Protein AF-A0A383AV22-F1 (afdb_monomer)

Organism: NCBI:txid408172

Structure (mmCIF, N/CA/C/O backbone):
data_AF-A0A383AV22-F1
#
_entry.id   AF-A0A383AV22-F1
#
loop_
_atom_site.group_PDB
_atom_site.id
_atom_site.type_symbol
_atom_site.label_atom_id
_atom_site.label_alt_id
_atom_site.label_comp_id
_atom_site.label_asym_id
_atom_site.label_entity_id
_atom_site.label_seq_id
_atom_site.pdbx_PDB_ins_code
_atom_site.Cartn_x
_atom_site.Cartn_y
_atom_site.Cartn_z
_atom_site.occupancy
_atom_site.B_iso_or_equiv
_atom_site.auth_seq_id
_atom_site.auth_comp_id
_atom_site.auth_asym_id
_atom_site.auth_atom_id
_atom_site.pdbx_PDB_model_num
ATOM 1 N N . MET A 1 1 ? -17.689 4.387 7.930 1.00 87.00 1 MET A N 1
ATOM 2 C CA . MET A 1 1 ? -16.453 5.115 7.568 1.00 87.00 1 MET A CA 1
ATOM 3 C C . MET A 1 1 ? -15.293 4.140 7.685 1.00 87.00 1 MET A C 1
ATOM 5 O O . MET A 1 1 ? -15.310 3.357 8.625 1.00 87.00 1 MET A O 1
ATOM 9 N N . ILE A 1 2 ? -14.362 4.125 6.729 1.00 94.12 2 ILE A N 1
ATOM 10 C CA . ILE A 1 2 ? -13.152 3.291 6.816 1.00 94.12 2 ILE A CA 1
ATOM 11 C C . ILE A 1 2 ? -12.123 4.047 7.656 1.00 94.12 2 ILE A C 1
ATOM 13 O O . ILE A 1 2 ? -11.878 5.223 7.388 1.00 94.12 2 ILE A O 1
ATOM 17 N N . TYR A 1 3 ? -11.534 3.388 8.651 1.00 95.75 3 TYR A N 1
ATOM 18 C CA . TYR A 1 3 ? -10.495 3.969 9.499 1.00 95.75 3 TYR A CA 1
ATOM 19 C C . TYR A 1 3 ? -9.142 3.315 9.208 1.00 95.75 3 TYR A C 1
ATOM 21 O O . TYR A 1 3 ? -8.891 2.187 9.624 1.00 95.75 3 TYR A O 1
ATOM 29 N N . PHE A 1 4 ? -8.279 3.997 8.452 1.00 96.81 4 PHE A N 1
ATOM 30 C CA . PHE A 1 4 ? -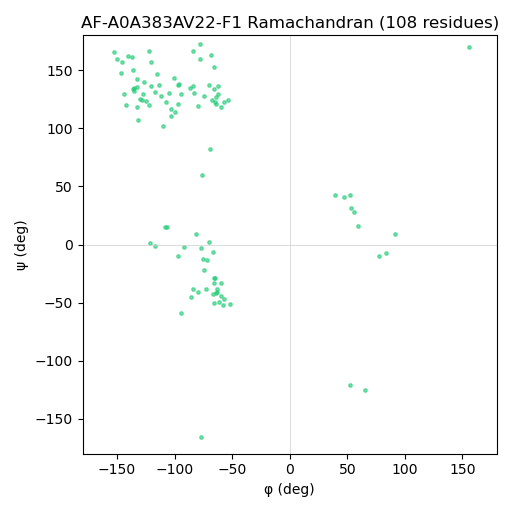6.956 3.480 8.093 1.00 96.81 4 PHE A CA 1
ATOM 31 C C . PHE A 1 4 ? -5.995 3.545 9.281 1.00 96.81 4 PHE A C 1
ATOM 33 O O . PHE A 1 4 ? -5.806 4.608 9.867 1.00 96.81 4 PHE A O 1
ATOM 40 N N . LYS A 1 5 ? -5.354 2.419 9.608 1.00 97.00 5 LYS A N 1
ATOM 41 C CA . LYS A 1 5 ? -4.367 2.316 10.690 1.00 97.00 5 LYS A CA 1
ATOM 42 C C . LYS A 1 5 ? -2.954 2.482 10.172 1.00 97.00 5 LYS A C 1
ATOM 44 O O . LYS A 1 5 ? -2.234 3.383 10.596 1.00 97.00 5 LYS A O 1
ATOM 49 N N . ASN A 1 6 ? -2.573 1.613 9.248 1.00 97.88 6 ASN A N 1
ATOM 50 C CA . ASN A 1 6 ? -1.203 1.486 8.796 1.00 97.88 6 ASN A CA 1
ATOM 51 C C . ASN A 1 6 ? -1.173 1.102 7.323 1.00 97.88 6 ASN A C 1
ATOM 53 O O . ASN A 1 6 ? -2.046 0.383 6.832 1.00 97.88 6 ASN A O 1
ATOM 57 N N . ILE A 1 7 ? -0.154 1.572 6.622 1.00 98.19 7 ILE A N 1
ATOM 58 C CA . ILE A 1 7 ? 0.164 1.113 5.281 1.00 98.19 7 ILE A CA 1
ATOM 59 C C . ILE A 1 7 ? 1.660 0.880 5.187 1.00 98.19 7 ILE A C 1
ATOM 61 O O . ILE A 1 7 ? 2.458 1.727 5.586 1.00 98.19 7 ILE A O 1
ATOM 65 N N . ARG A 1 8 ? 2.048 -0.251 4.605 1.00 98.50 8 ARG A N 1
ATOM 66 C CA . ARG A 1 8 ? 3.445 -0.525 4.292 1.00 98.50 8 ARG A CA 1
ATOM 67 C C . ARG A 1 8 ? 3.616 -1.118 2.910 1.00 98.50 8 ARG A C 1
ATOM 69 O O . ARG A 1 8 ? 2.742 -1.820 2.406 1.00 98.50 8 ARG A O 1
ATOM 76 N N . TRP A 1 9 ? 4.752 -0.845 2.288 1.00 98.06 9 TRP A N 1
ATOM 77 C CA . TRP A 1 9 ? 5.071 -1.373 0.967 1.00 98.06 9 TRP A CA 1
ATOM 78 C C . TRP A 1 9 ? 6.567 -1.571 0.760 1.00 98.06 9 TRP A C 1
ATOM 80 O O . TRP A 1 9 ? 7.391 -0.958 1.434 1.00 98.06 9 TRP A O 1
ATOM 90 N N . LYS A 1 10 ? 6.912 -2.409 -0.216 1.00 97.00 10 LYS A N 1
ATOM 91 C CA . LYS A 1 10 ? 8.275 -2.585 -0.730 1.00 97.00 10 LYS A CA 1
ATOM 92 C C . LYS A 1 10 ? 8.253 -2.881 -2.226 1.00 97.00 10 LYS A C 1
ATOM 94 O O . LYS A 1 10 ? 7.256 -3.394 -2.740 1.00 97.00 10 LYS A O 1
ATOM 99 N N . ASN A 1 11 ? 9.363 -2.601 -2.906 1.00 96.88 11 ASN A N 1
ATOM 100 C CA . ASN A 1 11 ? 9.533 -2.764 -4.355 1.00 96.88 11 ASN A CA 1
ATOM 101 C C . ASN A 1 11 ? 8.443 -2.052 -5.182 1.00 96.88 11 ASN A C 1
ATOM 103 O O . ASN A 1 11 ? 8.068 -2.522 -6.254 1.00 96.88 11 ASN A O 1
ATOM 107 N N . LEU A 1 12 ? 7.920 -0.936 -4.667 1.00 96.38 12 LEU A N 1
ATOM 108 C CA . LEU A 1 12 ? 6.935 -0.078 -5.324 1.00 96.38 12 LEU A CA 1
ATOM 109 C C . LEU A 1 12 ? 7.645 1.170 -5.854 1.00 96.38 12 LEU A C 1
ATOM 111 O O . LEU A 1 12 ? 8.155 1.972 -5.065 1.00 96.38 12 LEU A O 1
ATOM 115 N N . LEU A 1 13 ? 7.649 1.364 -7.171 1.00 94.75 13 LEU A N 1
ATOM 116 C CA . LEU A 1 13 ? 8.277 2.501 -7.845 1.00 94.75 13 LEU A CA 1
ATOM 117 C C . LEU A 1 13 ? 9.739 2.669 -7.401 1.00 94.75 13 LEU A C 1
ATOM 119 O O . LEU A 1 13 ? 10.528 1.747 -7.538 1.00 94.75 13 LEU A O 1
ATOM 123 N N . SER A 1 14 ? 10.120 3.811 -6.830 1.00 91.50 14 SER A N 1
ATOM 124 C CA . SER A 1 14 ? 11.487 4.062 -6.363 1.00 91.50 14 SER A CA 1
ATOM 125 C C . SER A 1 14 ? 11.847 3.386 -5.031 1.00 91.50 14 SER A C 1
ATOM 127 O O . SER A 1 14 ? 12.988 3.496 -4.590 1.00 91.50 14 SER A O 1
ATOM 129 N N . THR A 1 15 ? 10.920 2.686 -4.365 1.00 93.00 15 THR A N 1
ATOM 130 C CA . THR A 1 15 ? 11.197 2.049 -3.062 1.00 93.00 15 THR A CA 1
ATOM 131 C C . THR A 1 15 ? 11.855 0.683 -3.211 1.00 93.00 15 THR A C 1
ATOM 133 O O . THR A 1 15 ? 11.455 -0.115 -4.057 1.00 93.00 15 THR A O 1
ATOM 136 N N . GLY A 1 16 ? 12.880 0.418 -2.396 1.00 93.50 16 GLY A N 1
ATOM 137 C CA . GLY A 1 16 ? 13.644 -0.831 -2.430 1.00 93.50 16 GLY A CA 1
ATOM 138 C C . GLY A 1 16 ? 12.933 -2.017 -1.767 1.00 93.50 16 GLY A C 1
ATOM 139 O O . GLY A 1 16 ? 11.744 -1.972 -1.459 1.00 93.50 16 GLY A O 1
ATOM 140 N N . ASN A 1 17 ? 13.685 -3.089 -1.505 1.00 94.81 17 ASN A N 1
ATOM 141 C CA . ASN A 1 17 ? 13.158 -4.347 -0.951 1.00 94.81 17 ASN A CA 1
ATOM 142 C C . ASN A 1 17 ? 12.958 -4.336 0.580 1.00 94.81 17 ASN A C 1
ATOM 144 O O . ASN A 1 17 ? 12.685 -5.373 1.181 1.00 94.81 17 ASN A O 1
ATOM 148 N N . GLN A 1 18 ? 13.090 -3.172 1.211 1.00 94.88 18 GLN A N 1
ATOM 149 C CA . GLN A 1 18 ? 12.758 -2.957 2.617 1.00 94.88 18 GLN A CA 1
ATOM 150 C C . GLN A 1 18 ? 11.390 -2.290 2.715 1.00 94.88 18 GLN A C 1
ATOM 152 O O . GLN A 1 18 ? 11.041 -1.465 1.868 1.00 94.88 18 GLN A O 1
ATOM 157 N N . PHE A 1 19 ? 10.609 -2.661 3.730 1.00 97.31 19 PHE A N 1
ATOM 158 C CA . PHE A 1 19 ? 9.303 -2.049 3.931 1.00 97.31 19 PHE A CA 1
ATOM 159 C C . PHE A 1 19 ? 9.458 -0.583 4.331 1.00 97.31 19 PHE A C 1
ATOM 161 O O . PHE A 1 19 ? 10.110 -0.259 5.317 1.00 97.31 19 PHE A O 1
ATOM 168 N N . THR A 1 20 ? 8.828 0.295 3.558 1.00 95.69 20 THR A N 1
ATOM 169 C CA . THR A 1 20 ? 8.447 1.629 4.020 1.00 95.69 20 THR A CA 1
ATOM 170 C C . THR A 1 20 ? 7.084 1.514 4.681 1.00 95.69 20 THR A C 1
ATOM 172 O O . THR A 1 20 ? 6.203 0.865 4.123 1.00 95.69 20 THR A O 1
ATOM 175 N N . GLU A 1 21 ? 6.912 2.124 5.848 1.00 96.56 21 GLU A N 1
ATOM 176 C CA . GLU A 1 21 ? 5.713 2.004 6.676 1.00 96.56 21 GLU A CA 1
ATOM 177 C C . GLU A 1 21 ? 5.242 3.387 7.133 1.00 96.56 21 GLU A C 1
ATOM 179 O O . GLU A 1 21 ? 6.050 4.232 7.523 1.00 96.56 21 GLU A O 1
ATOM 184 N N . ILE A 1 22 ? 3.933 3.628 7.050 1.00 95.31 22 ILE A N 1
ATOM 185 C CA . ILE A 1 22 ? 3.286 4.866 7.477 1.00 95.31 22 ILE A CA 1
ATOM 186 C C . ILE A 1 22 ? 2.060 4.528 8.313 1.00 95.31 22 ILE A C 1
ATOM 188 O O . ILE A 1 22 ? 1.066 3.997 7.816 1.00 95.31 22 ILE A O 1
ATOM 192 N N . GLN A 1 23 ? 2.101 4.971 9.564 1.00 96.06 23 GLN A N 1
ATOM 193 C CA . GLN A 1 23 ? 0.952 4.955 10.451 1.00 96.06 23 GLN A CA 1
ATOM 194 C C . GLN A 1 23 ? 0.032 6.148 10.145 1.00 96.06 23 GLN A C 1
ATOM 196 O O . GLN A 1 23 ? 0.441 7.302 10.268 1.00 96.06 23 G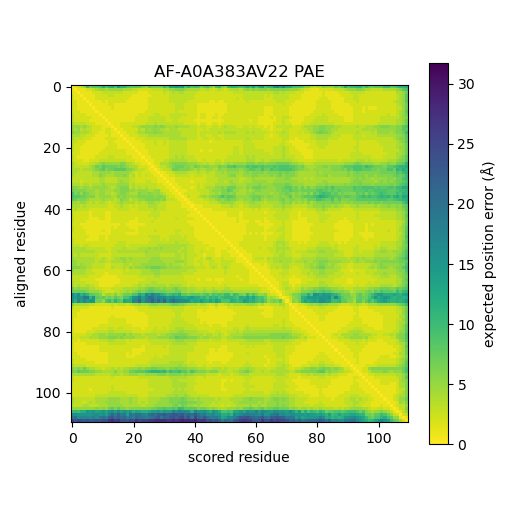LN A O 1
ATOM 201 N N . LEU A 1 24 ? -1.213 5.865 9.765 1.00 95.19 24 LEU A N 1
ATOM 202 C CA . LEU A 1 24 ? -2.214 6.848 9.330 1.00 95.19 24 LEU A CA 1
ATOM 203 C C . LEU A 1 24 ? -3.186 7.263 10.444 1.00 95.19 24 LEU A C 1
ATOM 205 O O . LEU A 1 24 ? -3.920 8.235 10.276 1.00 95.19 24 LEU A O 1
ATOM 209 N N . ASN A 1 25 ? -3.163 6.561 11.581 1.00 94.50 25 ASN A N 1
ATOM 210 C CA . ASN A 1 25 ? -4.055 6.780 12.722 1.00 94.50 25 ASN A CA 1
ATOM 211 C C . ASN A 1 25 ? -3.393 7.453 13.937 1.00 94.50 25 ASN A C 1
ATOM 213 O O . ASN A 1 25 ? -3.957 7.414 15.030 1.00 94.50 25 ASN A O 1
ATOM 217 N N . LYS A 1 26 ? -2.201 8.051 13.789 1.00 92.62 26 LYS A N 1
ATOM 218 C CA . LYS A 1 26 ? -1.577 8.819 14.887 1.00 92.62 26 LYS A CA 1
ATOM 219 C C . LYS A 1 26 ? -2.372 10.078 15.240 1.00 92.62 26 LYS A C 1
ATOM 221 O O . LYS A 1 26 ? -2.320 10.542 16.374 1.00 92.62 26 LYS A O 1
ATOM 226 N N . THR A 1 27 ? -3.073 10.637 14.261 1.00 91.44 27 THR A N 1
ATOM 227 C CA . THR A 1 27 ? -3.848 11.876 14.359 1.00 91.44 27 THR A CA 1
ATOM 228 C C . THR A 1 27 ? -5.149 11.727 13.573 1.00 91.44 27 THR A C 1
ATOM 230 O O . THR A 1 27 ? -5.268 10.861 12.709 1.00 91.44 27 THR A O 1
ATOM 233 N N . SER A 1 28 ? -6.132 12.590 13.845 1.00 88.06 28 SER A N 1
ATOM 234 C CA . SER A 1 28 ? -7.398 12.623 13.092 1.00 88.06 28 SER A CA 1
ATOM 235 C C . SER A 1 28 ? -7.214 13.022 11.623 1.00 88.06 28 SER A C 1
ATOM 237 O O . SER A 1 28 ? -7.977 12.584 10.766 1.00 88.06 28 SER A O 1
ATOM 239 N N . THR A 1 29 ? -6.179 13.814 11.336 1.00 90.62 29 THR A N 1
ATOM 240 C CA . THR A 1 29 ? -5.785 14.236 9.989 1.00 90.62 29 THR A CA 1
ATOM 241 C C . THR A 1 29 ? -4.295 13.982 9.798 1.00 90.62 29 THR A C 1
ATOM 243 O O . THR A 1 29 ? -3.477 14.485 10.572 1.00 90.62 29 THR A O 1
ATOM 246 N N . SER A 1 30 ? -3.935 13.235 8.755 1.00 90.00 30 SER A N 1
ATOM 247 C CA . SER A 1 30 ? -2.543 12.980 8.366 1.00 90.00 30 SER A CA 1
ATOM 248 C C . SER A 1 30 ? -2.145 13.903 7.209 1.00 90.00 30 SER A C 1
ATOM 250 O O . SER A 1 30 ? -2.679 13.775 6.108 1.00 90.00 30 SER A O 1
ATOM 252 N N . LEU A 1 31 ? -1.207 14.830 7.441 1.00 91.81 31 LEU A N 1
ATOM 253 C CA . LEU A 1 31 ? -0.646 15.703 6.402 1.00 91.81 31 LEU A CA 1
ATOM 254 C C . LEU A 1 31 ? 0.684 15.131 5.893 1.00 91.81 31 LEU A C 1
ATOM 256 O O . LEU A 1 31 ? 1.635 14.993 6.658 1.00 91.81 31 LEU A O 1
ATOM 260 N N . ILE A 1 32 ? 0.766 14.837 4.594 1.00 89.38 32 ILE A N 1
ATOM 261 C CA . ILE A 1 32 ? 1.990 14.342 3.946 1.00 89.38 32 ILE A CA 1
ATOM 262 C C . ILE A 1 32 ? 2.641 15.491 3.166 1.00 89.38 32 ILE A C 1
ATOM 264 O O . ILE A 1 32 ? 2.124 15.928 2.138 1.00 89.38 32 ILE A O 1
ATOM 268 N N . VAL A 1 33 ? 3.795 15.958 3.644 1.00 92.06 33 VAL A N 1
ATOM 269 C CA . VAL A 1 33 ? 4.575 17.075 3.080 1.00 92.06 33 VAL A CA 1
ATOM 270 C C . VAL A 1 33 ? 5.983 16.632 2.683 1.00 92.06 33 VAL A C 1
ATOM 272 O O . VAL A 1 33 ? 6.496 15.625 3.161 1.00 92.06 33 VAL A O 1
ATOM 275 N N . GLY A 1 34 ? 6.595 17.370 1.760 1.00 89.75 34 GLY A N 1
ATOM 276 C CA . GLY A 1 34 ? 7.926 17.085 1.223 1.00 89.75 34 GLY A CA 1
ATOM 277 C C . GLY A 1 34 ? 8.114 17.684 -0.167 1.00 89.75 34 GLY A C 1
ATOM 278 O O . GLY A 1 34 ? 7.149 18.128 -0.796 1.00 89.75 34 GLY A O 1
ATOM 279 N N . GLU A 1 35 ? 9.341 17.672 -0.669 1.00 93.38 35 GLU A N 1
ATOM 280 C CA . GLU A 1 35 ? 9.687 18.208 -1.989 1.00 93.38 35 GLU A CA 1
ATOM 281 C C . GLU A 1 35 ? 9.095 17.387 -3.144 1.00 93.38 35 GLU A C 1
ATOM 283 O O . GLU A 1 35 ? 8.631 16.250 -2.989 1.00 93.38 35 GLU A O 1
ATOM 288 N N . ASN A 1 36 ? 9.052 17.965 -4.343 1.00 89.00 36 ASN A N 1
ATOM 289 C CA . ASN A 1 36 ? 8.641 17.217 -5.529 1.00 89.00 36 ASN A CA 1
ATOM 290 C C . ASN A 1 36 ? 9.614 16.063 -5.788 1.00 89.00 36 ASN A C 1
ATOM 292 O O . ASN A 1 36 ? 10.820 16.211 -5.660 1.00 89.00 36 ASN A O 1
ATOM 296 N N . GLY A 1 37 ? 9.072 14.885 -6.105 1.00 84.44 37 GLY A N 1
ATOM 297 C CA . GLY A 1 37 ? 9.871 13.663 -6.235 1.00 84.44 37 GLY A CA 1
ATOM 298 C C . GLY A 1 37 ? 10.155 12.925 -4.919 1.00 84.44 37 GLY A C 1
ATOM 299 O O . GLY A 1 37 ? 10.577 11.777 -4.979 1.00 84.44 37 GLY A O 1
ATOM 300 N N . SER A 1 38 ? 9.816 13.478 -3.745 1.00 86.25 38 SER A N 1
ATOM 301 C CA . SER A 1 38 ? 10.098 12.845 -2.438 1.00 86.25 38 SER A CA 1
ATOM 302 C C . SER A 1 38 ? 9.268 11.590 -2.110 1.00 86.25 38 SER A C 1
ATOM 304 O O . SER A 1 38 ? 9.364 11.049 -1.014 1.00 86.25 38 SER A O 1
ATOM 306 N N . GLY A 1 39 ? 8.405 11.136 -3.026 1.00 86.75 39 GLY A N 1
ATOM 307 C CA . GLY A 1 39 ? 7.576 9.942 -2.826 1.00 86.75 39 GLY A CA 1
ATOM 308 C C . GLY A 1 39 ? 6.188 10.183 -2.219 1.00 86.75 39 GLY A C 1
ATOM 309 O O . GLY A 1 39 ? 5.484 9.216 -1.952 1.00 86.75 39 GLY A O 1
ATOM 310 N N . LYS A 1 40 ? 5.718 11.431 -2.075 1.00 91.81 40 LYS A N 1
ATOM 311 C CA . LYS A 1 40 ? 4.359 11.730 -1.558 1.00 91.81 40 LYS A CA 1
ATOM 312 C C . LYS A 1 40 ? 3.249 10.968 -2.297 1.00 91.81 40 LYS A C 1
ATOM 314 O O . LYS A 1 40 ? 2.448 10.271 -1.686 1.00 91.81 40 LYS A O 1
ATOM 319 N N . SER A 1 41 ? 3.235 11.037 -3.629 1.00 94.12 41 SER A N 1
ATOM 320 C CA . SER A 1 41 ? 2.242 10.313 -4.436 1.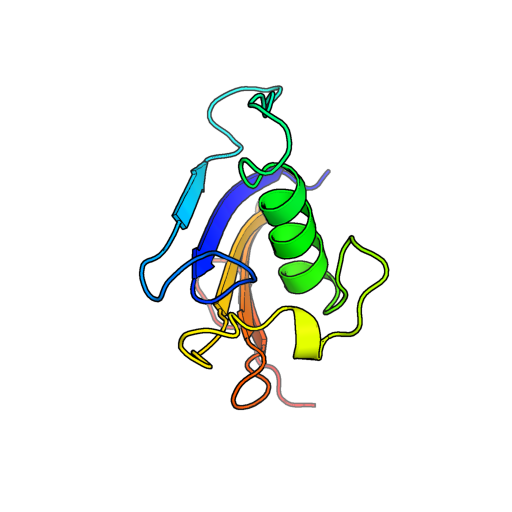00 94.12 41 SER A CA 1
ATOM 321 C C . SER A 1 41 ? 2.478 8.797 -4.460 1.00 94.12 41 SER A C 1
ATOM 323 O O . SER A 1 41 ? 1.576 8.064 -4.834 1.00 94.12 41 SER A O 1
ATOM 325 N N . THR A 1 42 ? 3.643 8.301 -4.021 1.00 95.56 42 THR A N 1
ATOM 326 C CA . THR A 1 42 ? 3.884 6.855 -3.871 1.00 95.56 42 THR A CA 1
ATOM 327 C C . THR A 1 42 ? 2.996 6.253 -2.784 1.00 95.56 42 THR A C 1
ATOM 329 O O . THR A 1 42 ? 2.524 5.137 -2.961 1.00 95.56 42 THR A O 1
ATOM 332 N N . VAL A 1 43 ? 2.682 7.002 -1.720 1.00 95.38 43 VAL A N 1
ATOM 333 C CA . VAL A 1 43 ? 1.702 6.576 -0.703 1.00 95.38 43 VAL A CA 1
ATOM 334 C C . VAL A 1 43 ? 0.309 6.416 -1.321 1.00 95.38 43 VAL A C 1
ATOM 336 O O . VAL A 1 43 ? -0.387 5.444 -1.040 1.00 95.38 43 VAL A O 1
ATOM 339 N N . LEU A 1 44 ? -0.081 7.337 -2.210 1.00 95.50 44 LEU A N 1
ATOM 340 C CA . LEU A 1 44 ? -1.357 7.265 -2.929 1.00 95.50 44 LEU A CA 1
ATOM 341 C C . LEU A 1 44 ? -1.394 6.074 -3.891 1.00 95.50 44 LEU A C 1
ATOM 343 O O . LEU A 1 44 ? -2.387 5.355 -3.927 1.00 95.50 44 LEU A O 1
ATOM 347 N N . ASP A 1 45 ? -0.306 5.814 -4.624 1.00 97.00 45 ASP A N 1
ATOM 348 C CA . ASP A 1 45 ? -0.202 4.614 -5.458 1.00 97.00 45 ASP A CA 1
ATOM 349 C C . ASP A 1 45 ? -0.238 3.328 -4.631 1.00 97.00 45 ASP A C 1
ATOM 351 O O . ASP A 1 45 ? -0.885 2.376 -5.054 1.00 97.00 45 ASP A O 1
ATOM 355 N N . ALA A 1 46 ? 0.384 3.296 -3.448 1.00 97.50 46 ALA A N 1
ATOM 356 C CA . ALA A 1 46 ? 0.297 2.154 -2.544 1.00 97.50 46 ALA A CA 1
ATOM 357 C C . ALA A 1 46 ? -1.157 1.916 -2.099 1.00 97.50 46 ALA A C 1
ATOM 359 O O . ALA A 1 46 ? -1.663 0.804 -2.245 1.00 97.50 46 ALA A O 1
ATOM 360 N N . LEU A 1 47 ? -1.860 2.961 -1.643 1.00 96.94 47 LEU A N 1
ATOM 361 C CA . LEU A 1 47 ? -3.273 2.884 -1.247 1.00 96.94 47 LEU A CA 1
ATOM 362 C C . LEU A 1 47 ? -4.163 2.397 -2.400 1.00 96.94 47 LEU A C 1
ATOM 364 O O . LEU A 1 47 ? -4.907 1.427 -2.246 1.00 96.94 47 LEU A O 1
ATOM 368 N N . CYS A 1 48 ? -4.069 3.036 -3.569 1.00 97.19 48 CYS A N 1
ATOM 369 C CA . CYS A 1 48 ? -4.880 2.679 -4.731 1.00 97.19 48 CYS A CA 1
ATOM 370 C C . CYS A 1 48 ? -4.567 1.270 -5.241 1.00 97.19 48 CYS A C 1
ATOM 372 O O . CYS A 1 48 ? -5.488 0.506 -5.545 1.00 97.19 48 CYS A O 1
ATOM 374 N N . PHE A 1 49 ? -3.288 0.891 -5.296 1.00 97.75 49 PHE A N 1
ATOM 375 C CA . PHE A 1 49 ? -2.900 -0.439 -5.736 1.00 97.75 49 PHE A CA 1
ATOM 376 C C . PHE A 1 49 ? -3.388 -1.496 -4.748 1.00 97.75 49 PHE A C 1
ATOM 378 O O . PHE A 1 49 ? -4.058 -2.437 -5.169 1.00 97.75 49 PHE A O 1
ATOM 385 N N . GLY A 1 50 ? -3.122 -1.331 -3.449 1.00 97.31 50 GLY A N 1
ATOM 386 C CA . GLY A 1 50 ? -3.531 -2.289 -2.424 1.00 97.31 50 GLY A CA 1
ATOM 387 C C . GLY A 1 50 ? -5.042 -2.534 -2.426 1.00 97.31 50 GLY A C 1
ATOM 388 O O . GLY A 1 50 ? -5.472 -3.688 -2.493 1.00 97.31 50 GLY A O 1
ATOM 389 N N . LEU A 1 51 ? -5.848 -1.469 -2.474 1.00 96.44 51 LEU A N 1
ATOM 390 C CA . LEU A 1 51 ? -7.310 -1.567 -2.418 1.00 96.44 51 LEU A CA 1
ATOM 391 C C . LEU A 1 51 ? -7.953 -1.962 -3.756 1.00 96.44 51 LEU A C 1
ATOM 393 O O . LEU A 1 51 ? -8.861 -2.789 -3.771 1.00 96.44 51 LEU A O 1
ATOM 397 N N . PHE A 1 52 ? -7.481 -1.422 -4.883 1.00 95.50 52 PHE A N 1
ATOM 398 C CA . PHE A 1 52 ? -8.201 -1.493 -6.165 1.00 95.50 52 PHE A CA 1
ATOM 399 C C . PHE A 1 52 ? -7.423 -2.171 -7.295 1.00 95.50 52 PHE A C 1
ATOM 401 O O . PHE A 1 52 ? -7.915 -2.241 -8.421 1.00 95.50 52 PHE A O 1
ATOM 408 N N . SER A 1 53 ? -6.206 -2.658 -7.034 1.00 95.00 53 SER A N 1
ATOM 409 C CA . SER A 1 53 ? -5.308 -3.219 -8.052 1.00 95.00 53 SER A CA 1
ATOM 410 C C . SER A 1 53 ? -5.013 -2.250 -9.213 1.00 95.00 53 SER A C 1
ATOM 412 O O . SER A 1 53 ? -4.732 -2.686 -10.336 1.00 95.00 53 SER A O 1
ATOM 414 N N . LYS A 1 54 ? -5.067 -0.937 -8.955 1.00 94.69 54 LYS A N 1
ATOM 415 C CA . LYS A 1 54 ? -4.834 0.126 -9.941 1.00 94.69 54 LYS A CA 1
ATOM 416 C C . LYS A 1 54 ? -3.880 1.186 -9.383 1.00 94.69 54 LYS A C 1
ATOM 418 O O . LYS A 1 54 ? -3.981 1.501 -8.201 1.00 94.69 54 LYS A O 1
ATOM 423 N N . PRO A 1 55 ? -2.977 1.742 -10.203 1.00 94.19 55 PRO A N 1
ATOM 424 C CA . PRO A 1 55 ? -2.179 2.893 -9.800 1.00 94.19 55 PRO A CA 1
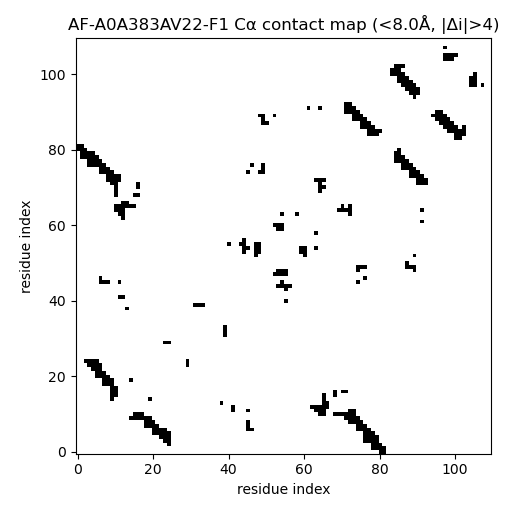ATOM 425 C C . PRO A 1 55 ? -3.070 4.126 -9.596 1.00 94.19 55 PRO A C 1
ATOM 427 O O . PRO A 1 55 ? -4.125 4.258 -10.218 1.00 94.19 55 PRO A O 1
ATOM 430 N N . PHE A 1 56 ? -2.623 5.036 -8.736 1.00 95.81 56 PHE A N 1
ATOM 431 C CA . PHE A 1 56 ? -3.183 6.381 -8.617 1.00 95.81 56 PHE A CA 1
ATOM 432 C C . PHE A 1 56 ? -2.782 7.237 -9.828 1.00 95.81 56 PHE A C 1
ATOM 434 O O . PHE A 1 56 ? -3.572 8.026 -10.347 1.00 95.81 56 PHE A O 1
ATOM 441 N N . ARG A 1 57 ? -1.541 7.069 -10.300 1.00 93.44 57 ARG A N 1
ATOM 442 C CA . ARG A 1 57 ? -1.011 7.758 -11.483 1.00 93.44 57 ARG A CA 1
ATOM 443 C C . ARG A 1 57 ? -1.519 7.115 -12.781 1.00 93.44 57 ARG A C 1
ATOM 445 O O . ARG A 1 57 ? -1.886 5.945 -12.816 1.00 93.44 57 ARG A O 1
ATOM 452 N N . ARG A 1 58 ? -1.465 7.866 -13.889 1.00 93.62 58 ARG A N 1
ATOM 453 C CA . ARG A 1 58 ? -1.789 7.380 -15.248 1.00 93.62 5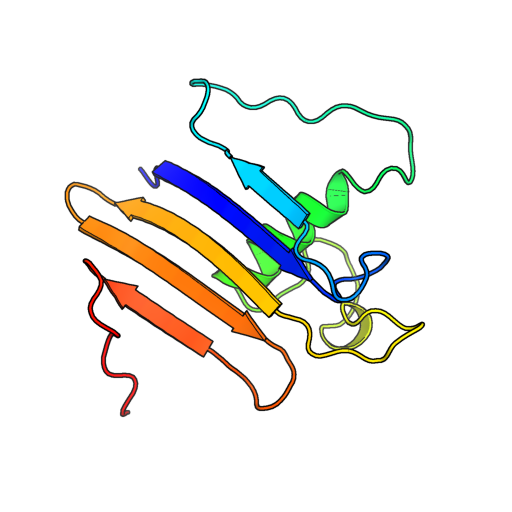8 ARG A CA 1
ATOM 454 C C . ARG A 1 58 ? -0.660 6.518 -15.836 1.00 93.62 58 ARG A C 1
ATOM 456 O O . ARG A 1 58 ? -0.080 6.859 -16.860 1.00 93.62 58 ARG A O 1
ATOM 463 N N . ILE A 1 59 ? -0.339 5.424 -15.159 1.00 94.00 59 ILE A N 1
ATOM 464 C CA . ILE A 1 59 ? 0.609 4.393 -15.595 1.00 94.00 59 ILE A CA 1
ATOM 465 C C . ILE A 1 59 ? -0.107 3.042 -15.630 1.00 94.00 59 ILE A C 1
ATOM 467 O O . ILE A 1 59 ? -1.217 2.908 -15.115 1.00 94.00 59 ILE A O 1
ATOM 471 N N . ASN A 1 60 ? 0.492 2.032 -16.250 1.00 92.62 60 ASN A N 1
ATOM 472 C CA . ASN A 1 60 ? -0.057 0.681 -16.204 1.00 92.62 60 ASN A CA 1
ATOM 473 C C . ASN A 1 60 ? 0.376 -0.058 -14.919 1.00 92.62 60 ASN A C 1
ATOM 475 O O . ASN A 1 60 ? 1.269 0.371 -14.191 1.00 92.62 60 ASN A O 1
ATOM 479 N N . ARG A 1 61 ? -0.278 -1.187 -14.618 1.00 92.50 61 ARG A N 1
ATOM 480 C CA . ARG A 1 61 ? 0.004 -1.977 -13.406 1.00 92.50 61 ARG A CA 1
ATOM 481 C C . ARG A 1 61 ? 1.462 -2.482 -13.333 1.00 92.50 61 ARG A C 1
ATOM 483 O O . ARG A 1 61 ? 2.036 -2.359 -12.256 1.00 92.50 61 ARG A O 1
ATOM 490 N N . PRO A 1 62 ? 2.084 -3.021 -14.402 1.00 92.81 62 PRO A N 1
ATOM 491 C CA . PRO A 1 62 ? 3.491 -3.441 -14.362 1.00 92.81 62 PRO A CA 1
ATOM 492 C C . PRO A 1 62 ? 4.483 -2.319 -14.031 1.00 92.81 62 PRO A C 1
ATOM 494 O O . PRO A 1 62 ? 5.458 -2.563 -13.331 1.00 92.81 62 PRO A O 1
ATOM 497 N N . GLN A 1 63 ? 4.208 -1.083 -14.458 1.00 94.50 63 GLN A N 1
ATOM 498 C CA . GLN A 1 63 ? 5.053 0.085 -14.175 1.00 94.50 63 GLN A CA 1
ATOM 499 C C . GLN A 1 63 ? 5.101 0.483 -12.690 1.00 94.50 63 GLN A C 1
ATOM 501 O O . GLN A 1 63 ? 5.869 1.369 -12.324 1.00 94.50 63 GLN A O 1
ATOM 506 N N . LEU A 1 64 ? 4.305 -0.152 -11.823 1.00 95.75 64 LEU A N 1
ATOM 507 C CA . LEU A 1 64 ? 4.414 0.017 -10.374 1.00 95.75 64 LEU A CA 1
ATOM 508 C C . LEU A 1 64 ? 5.622 -0.712 -9.774 1.00 95.75 64 LEU A C 1
ATOM 510 O O . LEU A 1 64 ? 6.042 -0.351 -8.677 1.00 95.75 64 LEU A O 1
ATOM 514 N N . ILE A 1 65 ? 6.165 -1.730 -10.446 1.00 95.69 65 ILE A N 1
ATOM 515 C CA . ILE A 1 65 ? 7.297 -2.515 -9.940 1.00 95.69 65 ILE A CA 1
ATOM 516 C C . ILE A 1 65 ? 8.557 -1.648 -9.954 1.00 95.69 65 ILE A C 1
ATOM 518 O O . ILE A 1 65 ? 8.808 -0.915 -10.911 1.00 95.69 65 ILE A O 1
ATOM 522 N N . ASN A 1 66 ? 9.357 -1.731 -8.890 1.00 94.94 66 ASN A N 1
ATOM 523 C CA . ASN A 1 66 ? 10.673 -1.106 -8.873 1.00 94.94 66 ASN A CA 1
ATOM 524 C C . ASN A 1 66 ? 11.553 -1.668 -10.002 1.00 94.94 66 ASN A C 1
ATOM 526 O O . ASN A 1 66 ? 11.881 -2.852 -10.021 1.00 94.94 66 ASN A O 1
ATOM 530 N N . SER A 1 67 ? 11.964 -0.795 -10.923 1.00 89.44 67 SER A N 1
ATOM 531 C CA . SER A 1 67 ? 12.711 -1.164 -12.130 1.00 89.44 67 SER A CA 1
ATOM 532 C C . SER A 1 67 ? 14.184 -1.506 -11.890 1.00 89.44 67 SER A C 1
ATOM 534 O O . SER A 1 67 ? 14.839 -2.006 -12.796 1.00 89.44 67 SER A O 1
ATOM 536 N N . ILE A 1 68 ? 14.730 -1.201 -10.710 1.00 88.81 68 ILE A N 1
ATOM 537 C CA . ILE A 1 68 ? 16.137 -1.455 -10.370 1.00 88.81 68 ILE A CA 1
ATOM 538 C C . ILE A 1 68 ? 16.313 -2.896 -9.894 1.00 88.81 68 ILE A C 1
ATOM 540 O O . ILE A 1 68 ? 17.322 -3.525 -10.197 1.00 88.81 68 ILE A O 1
ATOM 544 N N . ASN A 1 69 ? 15.350 -3.416 -9.130 1.00 83.44 69 ASN A N 1
ATOM 545 C CA . ASN A 1 69 ? 15.469 -4.730 -8.499 1.00 83.44 69 ASN A CA 1
ATOM 546 C C . ASN A 1 69 ? 14.433 -5.762 -8.965 1.00 83.44 69 ASN A C 1
ATOM 548 O O . ASN A 1 69 ? 14.475 -6.889 -8.471 1.00 83.44 69 ASN A O 1
ATOM 552 N N . ASP A 1 70 ? 13.517 -5.372 -9.862 1.00 72.44 70 ASP A N 1
ATOM 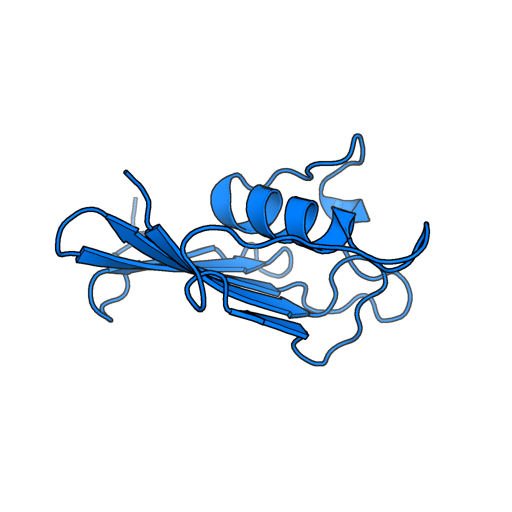553 C CA . ASP A 1 70 ? 12.396 -6.177 -10.379 1.00 72.44 70 ASP A CA 1
ATOM 554 C C . ASP A 1 70 ? 11.742 -7.048 -9.287 1.00 72.44 70 ASP A C 1
ATOM 556 O O . ASP A 1 70 ? 11.510 -8.259 -9.402 1.00 72.44 70 ASP A O 1
ATOM 560 N N . GLY A 1 71 ? 11.576 -6.418 -8.123 1.00 82.31 71 GLY A N 1
ATOM 561 C CA . GLY A 1 71 ? 11.360 -7.115 -6.872 1.00 82.31 71 GLY A CA 1
ATOM 562 C C . GLY A 1 71 ? 9.935 -7.628 -6.698 1.00 82.31 71 GLY A C 1
ATOM 563 O O . GLY A 1 71 ? 8.999 -7.309 -7.431 1.00 82.31 71 GLY A O 1
ATOM 564 N N . GLY A 1 72 ? 9.732 -8.411 -5.637 1.00 92.94 72 GLY A N 1
ATOM 565 C CA . GLY A 1 72 ? 8.399 -8.813 -5.193 1.00 92.94 72 GLY A CA 1
ATOM 566 C C . GLY A 1 72 ? 7.634 -7.622 -4.619 1.00 92.94 72 GLY A C 1
ATOM 567 O O . GLY A 1 72 ? 7.646 -7.439 -3.400 1.00 92.94 72 GLY A O 1
ATOM 568 N N . LEU A 1 73 ? 7.019 -6.812 -5.491 1.00 97.12 73 LEU A N 1
ATOM 569 C CA . LEU A 1 73 ? 6.137 -5.712 -5.104 1.00 97.12 73 LEU A CA 1
ATOM 570 C C . LEU A 1 73 ? 5.055 -6.240 -4.176 1.00 97.12 73 LEU A C 1
ATOM 572 O O . LEU A 1 73 ? 4.332 -7.178 -4.527 1.00 97.12 73 LEU A O 1
ATOM 576 N N . LEU A 1 74 ? 4.963 -5.620 -3.006 1.00 97.88 74 LEU A N 1
ATOM 577 C CA . LEU A 1 74 ? 4.013 -5.974 -1.968 1.00 97.88 74 LEU A CA 1
ATOM 578 C C . LEU A 1 74 ? 3.553 -4.705 -1.263 1.00 97.88 74 LEU A C 1
ATOM 580 O O . LEU A 1 74 ? 4.383 -3.912 -0.823 1.00 97.88 74 LEU A O 1
ATOM 584 N N . VAL A 1 75 ? 2.240 -4.550 -1.153 1.00 98.50 75 VAL A N 1
ATOM 585 C CA . VAL A 1 75 ? 1.573 -3.534 -0.342 1.00 98.50 75 VAL A CA 1
ATOM 586 C C . VAL A 1 75 ? 0.694 -4.238 0.680 1.00 98.50 75 VAL A C 1
ATOM 588 O O . VAL A 1 75 ? -0.012 -5.187 0.339 1.00 98.50 75 VAL A O 1
ATOM 591 N N . GLU A 1 76 ? 0.731 -3.760 1.91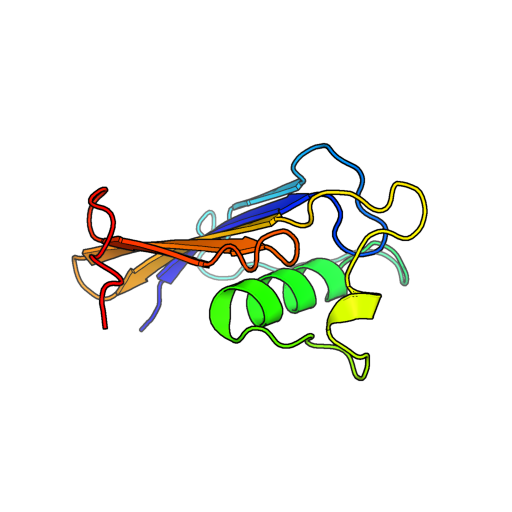6 1.00 98.69 76 GLU A N 1
ATOM 592 C CA . GLU A 1 76 ? -0.111 -4.221 3.013 1.00 98.69 76 GLU A CA 1
ATOM 593 C C . GLU A 1 76 ? -0.813 -3.013 3.645 1.00 98.69 76 GLU A C 1
ATOM 595 O O . GLU A 1 76 ? -0.169 -1.998 3.921 1.00 98.69 76 GLU A O 1
ATOM 600 N N . ILE A 1 77 ? -2.134 -3.097 3.806 1.00 98.69 77 ILE A N 1
ATOM 601 C CA . ILE A 1 77 ? -2.978 -2.014 4.323 1.00 98.69 77 ILE A CA 1
ATOM 602 C C . ILE A 1 77 ? -3.835 -2.559 5.456 1.00 98.69 77 ILE A C 1
ATOM 604 O O . ILE A 1 77 ? -4.617 -3.486 5.248 1.00 98.69 77 ILE A O 1
ATOM 608 N N . GLU A 1 78 ? -3.735 -1.922 6.615 1.00 98.56 78 GLU A N 1
ATOM 609 C CA . GLU A 1 78 ? -4.555 -2.196 7.788 1.00 98.56 78 GLU A CA 1
ATOM 610 C C . GLU A 1 78 ? -5.605 -1.104 7.971 1.00 98.56 78 GLU A C 1
ATOM 612 O O . GLU A 1 78 ? -5.291 0.092 7.977 1.00 98.56 78 GLU A O 1
ATOM 617 N N . PHE A 1 79 ? -6.858 -1.503 8.162 1.00 98.06 79 PHE A N 1
ATOM 618 C CA . PHE A 1 79 ? -7.952 -0.579 8.439 1.00 98.06 79 PHE A CA 1
ATOM 619 C C . PHE A 1 79 ? -9.071 -1.243 9.239 1.00 98.06 79 PHE A C 1
ATOM 621 O O . PHE A 1 79 ? -9.144 -2.463 9.351 1.00 98.06 79 PHE A O 1
ATOM 628 N N . GLU A 1 80 ? -9.963 -0.431 9.790 1.00 98.06 80 GLU A N 1
ATOM 629 C CA . GLU A 1 80 ? -11.179 -0.881 10.463 1.00 98.06 80 GLU A CA 1
ATOM 630 C C . GLU A 1 80 ? -12.428 -0.424 9.716 1.00 98.06 80 GLU A C 1
ATOM 632 O O . GLU A 1 80 ? 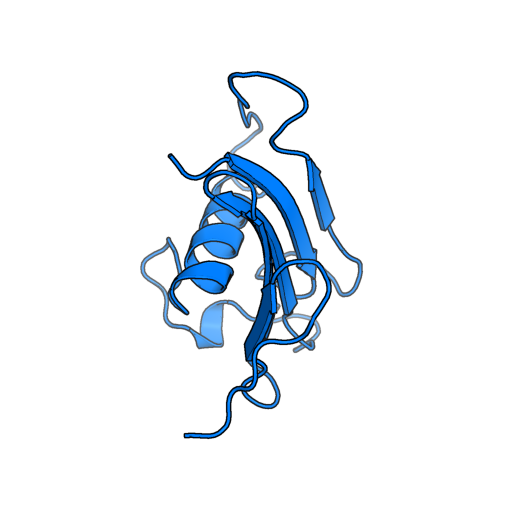-12.476 0.667 9.133 1.00 98.06 80 GLU A O 1
ATOM 637 N N . VAL A 1 81 ? -13.461 -1.265 9.766 1.00 97.00 81 VAL A N 1
ATOM 638 C CA . VAL A 1 81 ? -14.819 -0.930 9.331 1.00 97.00 81 VAL A CA 1
ATOM 639 C C . VAL A 1 81 ? -15.785 -1.373 10.423 1.00 97.00 81 VAL A C 1
ATOM 641 O O . VAL A 1 81 ? -16.017 -2.565 10.621 1.00 97.00 81 VAL A O 1
ATOM 644 N N . GLY A 1 82 ? -16.347 -0.406 11.151 1.00 95.69 82 GLY A N 1
ATOM 645 C CA . GLY A 1 82 ? -17.134 -0.703 12.349 1.00 95.69 82 GLY A CA 1
ATOM 646 C C . GLY A 1 82 ? -16.249 -1.321 13.432 1.00 95.69 82 GLY A C 1
ATOM 647 O O . GLY A 1 82 ? -15.232 -0.738 13.787 1.00 95.69 82 GLY A O 1
ATOM 648 N N . SER A 1 83 ? -16.625 -2.498 13.934 1.00 95.62 83 SER A N 1
ATOM 649 C CA . SER A 1 83 ? -15.862 -3.248 14.943 1.00 95.62 83 SER A CA 1
ATOM 650 C C . SER A 1 83 ? -14.871 -4.260 14.361 1.00 95.62 83 SER A C 1
ATOM 652 O O . SER A 1 83 ? -14.182 -4.929 15.125 1.00 95.62 83 SER A O 1
ATOM 654 N N . ARG A 1 84 ? -14.820 -4.407 13.031 1.00 97.44 84 ARG A N 1
ATOM 655 C CA . ARG A 1 84 ? -13.973 -5.402 12.365 1.00 97.44 84 ARG A CA 1
ATOM 656 C C . ARG A 1 84 ? -12.668 -4.790 11.890 1.00 97.44 84 ARG A C 1
ATOM 658 O O . ARG A 1 84 ? -12.657 -3.709 11.293 1.00 97.44 84 ARG A O 1
ATOM 665 N N . SER A 1 85 ? -11.591 -5.531 12.099 1.00 98.06 85 SER A N 1
ATOM 666 C CA . SER A 1 85 ? -10.251 -5.223 11.617 1.00 98.06 85 SER A CA 1
ATOM 667 C C . SER A 1 85 ? -9.967 -5.954 10.309 1.00 98.06 85 SER A C 1
ATOM 669 O O . SER A 1 85 ? -10.305 -7.124 10.142 1.00 98.06 85 SER A O 1
ATOM 671 N N . TYR A 1 86 ? -9.344 -5.252 9.369 1.00 98.31 86 TYR A N 1
ATOM 672 C CA . TYR A 1 86 ? -9.015 -5.758 8.046 1.00 98.31 86 TYR A CA 1
ATOM 673 C C . TYR A 1 86 ? -7.532 -5.557 7.759 1.00 98.31 86 TYR A C 1
ATOM 675 O O . TYR A 1 86 ? -6.978 -4.494 8.037 1.00 98.31 86 TYR A O 1
ATOM 683 N N . MET A 1 87 ? -6.916 -6.558 7.135 1.00 98.31 87 MET A N 1
ATOM 684 C CA . MET A 1 87 ? -5.608 -6.440 6.496 1.00 98.31 87 MET A CA 1
ATOM 685 C C . MET A 1 87 ? -5.735 -6.889 5.044 1.00 98.31 87 MET A C 1
ATOM 687 O O . MET A 1 87 ? -6.137 -8.020 4.774 1.00 98.31 87 MET A O 1
ATOM 691 N N . VAL A 1 88 ? -5.371 -6.018 4.107 1.00 98.06 88 VAL A N 1
ATOM 692 C CA . VAL A 1 88 ? -5.284 -6.343 2.680 1.00 98.06 88 VAL A CA 1
ATOM 693 C C . VAL A 1 88 ? -3.822 -6.418 2.285 1.00 98.06 88 VAL A C 1
ATOM 695 O O . VAL A 1 88 ? -3.100 -5.435 2.417 1.00 98.06 88 VAL A O 1
ATOM 698 N N . ARG A 1 89 ? -3.396 -7.561 1.749 1.00 98.06 89 ARG A N 1
ATOM 699 C CA . ARG A 1 89 ? -2.066 -7.752 1.164 1.00 98.06 89 ARG A CA 1
ATOM 700 C C . ARG A 1 89 ? -2.208 -7.935 -0.336 1.00 98.06 89 ARG A C 1
ATOM 702 O O . ARG A 1 89 ? -2.968 -8.790 -0.790 1.00 98.06 89 ARG A O 1
ATOM 709 N N . ARG A 1 90 ? -1.469 -7.154 -1.120 1.00 97.69 90 ARG A N 1
ATOM 710 C CA . ARG A 1 90 ? -1.475 -7.262 -2.580 1.00 97.69 90 ARG A CA 1
ATOM 711 C C . ARG A 1 90 ? -0.073 -7.191 -3.154 1.00 97.69 90 ARG A C 1
ATOM 713 O O . ARG A 1 90 ? 0.698 -6.297 -2.820 1.00 97.69 90 ARG A O 1
ATOM 720 N N . GLY A 1 91 ? 0.222 -8.098 -4.077 1.00 96.94 91 GLY A N 1
ATOM 721 C CA . GLY A 1 91 ? 1.448 -8.097 -4.864 1.00 96.94 91 GLY A CA 1
ATOM 722 C C . GLY A 1 91 ? 1.193 -8.418 -6.332 1.00 96.94 91 GLY A C 1
ATOM 723 O O . GLY A 1 91 ? 0.144 -8.938 -6.710 1.00 96.94 91 GLY A O 1
ATOM 724 N N . ILE A 1 92 ? 2.152 -8.078 -7.194 1.00 94.75 92 ILE A N 1
ATOM 725 C CA . ILE A 1 92 ? 2.057 -8.406 -8.627 1.00 94.75 92 ILE A CA 1
ATOM 726 C C . ILE A 1 92 ? 2.579 -9.819 -8.888 1.00 94.75 92 ILE A C 1
ATOM 728 O O . ILE A 1 92 ? 1.926 -10.607 -9.573 1.00 94.75 92 ILE A O 1
ATOM 732 N N . LYS A 1 93 ? 3.725 -10.176 -8.298 1.00 90.69 93 LYS A N 1
ATOM 733 C CA . LYS A 1 93 ? 4.301 -11.514 -8.452 1.00 90.69 93 LYS A CA 1
ATOM 734 C C . LYS A 1 93 ? 3.382 -12.556 -7.810 1.00 90.69 93 LYS A C 1
ATOM 736 O O . LYS A 1 93 ? 2.911 -12.361 -6.693 1.00 90.69 93 LYS A O 1
ATOM 741 N N . LYS A 1 94 ? 3.131 -13.656 -8.531 1.00 89.12 94 LYS A N 1
ATOM 742 C CA . LYS A 1 94 ? 2.159 -14.707 -8.167 1.00 89.12 94 LYS A CA 1
ATOM 743 C C . LYS A 1 94 ? 0.712 -14.207 -8.004 1.00 89.12 94 LYS A C 1
ATOM 745 O O . LYS A 1 94 ? -0.093 -14.917 -7.419 1.00 89.12 94 LYS A O 1
ATOM 750 N N . ASN A 1 95 ? 0.388 -13.004 -8.501 1.00 91.38 95 ASN A N 1
ATOM 751 C CA . ASN A 1 95 ? -0.921 -12.364 -8.323 1.00 91.38 95 ASN A CA 1
ATOM 752 C C . ASN A 1 95 ? -1.417 -12.402 -6.867 1.00 91.38 95 ASN A C 1
ATOM 754 O O . ASN A 1 95 ? -2.594 -12.646 -6.619 1.00 91.38 95 ASN A O 1
ATOM 758 N N . LEU A 1 96 ? -0.510 -12.177 -5.908 1.00 94.75 96 LEU A N 1
ATOM 759 C CA . LEU A 1 96 ? -0.842 -12.243 -4.491 1.00 94.75 96 LEU A CA 1
ATOM 760 C C . LEU A 1 96 ? -1.981 -11.272 -4.164 1.00 94.75 96 LEU A C 1
ATOM 762 O O . LEU A 1 96 ? -1.854 -10.060 -4.356 1.00 94.75 96 LEU A O 1
ATOM 766 N N . PHE A 1 97 ? -3.060 -11.815 -3.620 1.00 96.25 97 PHE A N 1
ATOM 767 C CA . PHE A 1 97 ? -4.148 -11.062 -3.029 1.00 96.25 97 PHE A CA 1
ATOM 768 C C . PHE A 1 97 ? -4.631 -11.819 -1.796 1.00 96.25 97 PHE A C 1
ATOM 770 O O . PHE A 1 97 ? -4.975 -12.996 -1.866 1.00 96.25 97 PHE A O 1
ATOM 777 N N . GLU A 1 98 ? -4.557 -11.172 -0.639 1.00 96.25 98 GLU A N 1
ATOM 778 C CA . GLU A 1 98 ? -4.966 -11.745 0.637 1.00 96.25 98 GLU A CA 1
ATOM 779 C C . GLU A 1 98 ? -5.774 -10.721 1.415 1.00 96.25 98 GLU A C 1
ATOM 781 O O . GLU A 1 98 ? -5.366 -9.566 1.534 1.00 96.25 98 GLU A O 1
ATOM 786 N N . ILE A 1 99 ? -6.913 -11.151 1.946 1.00 97.06 99 ILE A N 1
ATOM 787 C CA . ILE A 1 99 ? -7.707 -10.369 2.888 1.00 97.06 99 ILE A CA 1
ATOM 788 C C . ILE A 1 99 ? -7.737 -11.146 4.194 1.00 97.06 99 ILE A C 1
ATOM 790 O O . ILE A 1 99 ? -8.031 -12.340 4.200 1.00 97.06 99 ILE A O 1
ATOM 794 N N . PHE A 1 100 ? -7.450 -10.466 5.293 1.00 97.56 100 PHE A N 1
ATOM 795 C CA . PHE A 1 100 ? -7.655 -10.975 6.638 1.00 97.56 100 PHE A CA 1
ATOM 796 C C . PHE A 1 100 ? -8.734 -10.133 7.304 1.00 97.56 100 PHE A C 1
ATOM 798 O O . PHE A 1 100 ? -8.726 -8.910 7.160 1.00 97.56 100 PHE A O 1
ATOM 805 N N . VAL A 1 101 ? -9.640 -10.791 8.017 1.00 97.50 101 VAL A N 1
ATOM 806 C CA . VAL A 1 101 ? -10.685 -10.178 8.836 1.00 97.50 101 VAL A CA 1
ATOM 807 C C . VAL A 1 101 ? -10.497 -10.697 10.253 1.00 97.50 101 VAL A C 1
ATOM 809 O O . VAL A 1 101 ? -10.493 -11.907 10.463 1.00 97.50 101 VAL A O 1
ATOM 812 N N . ASP A 1 102 ? -10.271 -9.798 11.208 1.00 96.88 102 ASP A N 1
ATOM 813 C CA . ASP A 1 102 ? -10.040 -10.142 12.619 1.00 96.88 102 ASP A CA 1
ATOM 814 C C . ASP A 1 102 ? -8.933 -11.195 12.807 1.00 96.88 102 ASP A C 1
ATOM 816 O O . ASP A 1 102 ? -9.045 -12.154 13.568 1.00 96.88 102 ASP A O 1
ATOM 820 N N . GLY A 1 103 ? -7.846 -11.019 12.048 1.00 94.62 103 GLY A N 1
ATOM 821 C CA . GLY A 1 103 ? -6.675 -11.899 12.044 1.00 94.62 103 GLY A CA 1
ATOM 822 C C . GLY A 1 103 ? -6.855 -13.206 11.264 1.00 94.62 103 GLY A C 1
ATOM 823 O O . GLY A 1 103 ? -5.869 -13.893 11.001 1.00 94.62 103 GLY A O 1
ATOM 824 N N . GLN A 1 104 ? -8.072 -13.540 10.832 1.00 95.81 104 GLN A N 1
ATOM 825 C CA . GLN A 1 104 ? -8.346 -14.746 10.059 1.00 95.81 104 GLN A CA 1
ATOM 826 C C . GLN A 1 104 ? -8.326 -14.445 8.567 1.00 95.81 104 GLN A C 1
ATOM 828 O O . GLN A 1 104 ? -8.977 -13.514 8.094 1.00 95.81 104 GLN A O 1
ATOM 833 N N . ARG A 1 105 ? -7.583 -15.244 7.799 1.00 94.56 105 ARG A N 1
ATOM 834 C CA . ARG A 1 105 ? -7.576 -15.131 6.340 1.00 94.56 105 ARG A CA 1
ATOM 835 C C . ARG A 1 105 ? -8.973 -15.456 5.817 1.00 94.56 105 ARG A C 1
ATOM 837 O O . ARG A 1 105 ? -9.468 -16.559 6.034 1.00 94.56 105 ARG A O 1
ATOM 844 N N . LEU A 1 106 ? -9.584 -14.505 5.117 1.00 92.44 106 LEU A N 1
ATOM 845 C CA . LEU A 1 106 ? -10.846 -14.729 4.429 1.00 92.44 106 LEU A CA 1
ATOM 846 C C . LEU A 1 106 ? -10.617 -15.804 3.371 1.00 92.44 106 LEU A C 1
ATOM 848 O O . LEU A 1 106 ? -9.661 -15.704 2.589 1.00 92.44 106 LEU A O 1
ATOM 852 N N . ASN A 1 107 ? -11.471 -16.827 3.367 1.00 82.81 107 ASN A N 1
ATOM 853 C CA . ASN A 1 107 ? -11.360 -17.851 2.350 1.00 82.81 107 ASN A CA 1
ATOM 854 C C . ASN A 1 107 ? -11.634 -17.218 0.978 1.00 82.81 107 ASN A C 1
ATOM 856 O O . ASN A 1 107 ? -12.614 -16.495 0.809 1.00 82.81 107 ASN A O 1
ATOM 860 N N . GLN A 1 108 ? -10.707 -17.416 0.045 1.00 69.50 108 GLN A N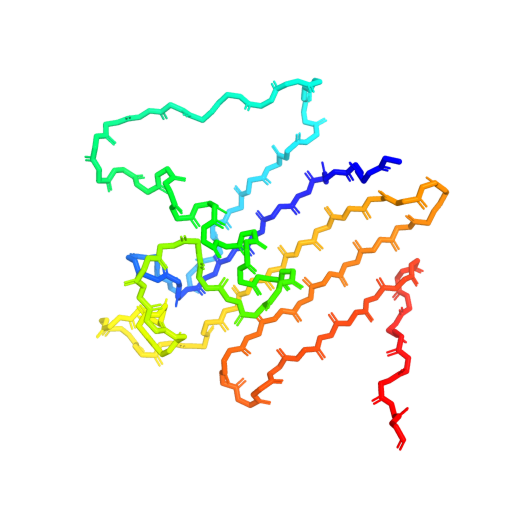 1
ATOM 861 C CA . GLN A 1 108 ? -10.737 -16.818 -1.295 1.00 69.50 108 GLN A CA 1
ATOM 862 C C . GLN A 1 108 ? -11.046 -17.854 -2.375 1.00 69.50 108 GLN A C 1
ATOM 864 O O . GLN A 1 108 ? -10.842 -17.588 -3.559 1.00 69.50 108 GLN A O 1
ATOM 869 N N . ASP A 1 109 ? -11.533 -19.018 -1.957 1.00 62.59 109 ASP A N 1
ATOM 870 C CA . ASP A 1 109 ? -12.089 -20.009 -2.859 1.00 62.59 109 ASP A CA 1
ATOM 871 C C . ASP A 1 109 ? -13.357 -19.422 -3.499 1.00 62.59 109 ASP A C 1
ATOM 873 O O . ASP A 1 109 ? -14.272 -18.971 -2.801 1.00 62.59 109 ASP A O 1
ATOM 877 N N . ALA A 1 110 ? -13.354 -19.370 -4.830 1.00 47.16 110 ALA A N 1
ATOM 878 C CA . ALA A 1 110 ? -14.529 -19.125 -5.657 1.00 47.16 110 ALA A CA 1
ATOM 879 C C . ALA A 1 110 ? -15.123 -20.466 -6.092 1.00 47.16 110 ALA A C 1
ATOM 881 O O . ALA A 1 110 ? -14.318 -21.370 -6.418 1.00 47.16 110 ALA A O 1
#

Mean predicted aligned error: 3.71 Å

Sequence (110 aa):
MIYFKNIRWKNLLSTGNQFTEIQLNKTSTSLIVGENGSGKSTVLDALCFGLFSKPFRRINRPQLINSINDGGLLVEIEFEVGSRSYMVRRGIKKNLFEIFVDGQRLNQDA

Nearest PDB structures (foldseek):
  3aux-assembly1_A-2  TM=8.338E-01  e=2.686E-05  Methanocaldococcus jannaschii
  4ncj-assembly3_C  TM=7.343E-01  e=4.514E-04  Pyrococcus furiosus DSM 3638
  4ncj-assembly4_D  TM=7.413E-01  e=2.137E-03  Pyrococcus furiosus DSM 3638
  2o5v-assembly1_A  TM=6.250E-01  e=7.156E-04  Deinococcus radiodurans

InterPro domains:
  IPR027417 P-loop containing nucleoside triphosphate hydrolase [G3DSA:3.40.50.300] (2-108)
  IPR027417 P-loop containing nucleoside triphosphate hydrolase [SSF52540] (1-107)
  IPR038729 Rad50/SbcC-type AAA domain [PF13476] (7-80)

Secondary structure (DSSP, 8-state):
-EEEEEEEEESBTT--SSPEEEES-SSSS------TTSSHHHHHHHHHHHHHSS-SSSS-SGGGB-TTTT---EEEEEEEETTEEEEEEEESGGG-EEEEETTEEPP---

Foldseek 3Di:
DKFWAKKWKAQFAQHHRDIDMDGCPPDPHDDDDDDPPPCSLVVVQLVCCQPPVAGPDPDGSCNRGHPVPSDFIKMWTWIDDPPKIWIWIATDVVRDTWIDINNHTDDPDD

Solvent-accessible surface area (backbone atoms only — not comparable to full-atom values): 6367 Å² total; per-residue (Å²): 118,80,46,54,40,36,38,34,35,20,8,47,40,93,39,51,91,57,76,49,74,47,74,48,57,85,46,100,71,78,86,89,84,76,62,90,87,69,50,70,66,51,56,48,26,44,53,32,29,42,77,67,72,36,56,65,58,102,59,61,68,75,71,41,39,9,84,88,69,71,40,78,23,35,23,40,40,32,32,31,54,84,93,44,42,37,38,36,38,28,28,66,63,90,64,39,72,47,48,26,48,74,87,40,71,56,83,79,84,127

Radius of gyration: 14.11 Å; Cα contacts (8 Å, |Δi|>4): 215; chains: 1; bounding box: 33×38×31 Å

pLDDT: mean 93.25, std 7.16, range [47.16, 98.69]